Protein AF-W1YIR4-F1 (afdb_monomer_lite)

Secondary structure (DSSP, 8-state):
-HHHHTTS-SEEEEE-SSSS--HHHHHHHHHHHHHHTPEEEEE---S-TTTTT-S-----HHHHHHHHHHHHHH-

Foldseek 3Di:
DLLVVLLPAQEDADEQPQLDDDLVRRVVSVVSCVVSNHHYHHDFAHNCNPCSRPDDDPADPVRVVVSVVNSRVRD

Radius of gyration: 13.24 Å; chains: 1; bounding box: 31×22×31 Å

pLDDT: mean 97.51, std 3.89, range [73.5, 98.88]

Organism: NCBI:txid408170

Sequence (75 aa):
MDSEVLNHVTSANVACGWHAGDPLIMDATVRMCKEKGVAVGAHPGYPDLMGFGRRAMAVNPAEAKAYMIYQVGAL

InterPro domains:
  IPR005501 LamB/YcsF/PxpA-like [PF03746] (2-75)
  IPR005501 LamB/YcsF/PxpA-like [PTHR30292] (2-75)
  IPR011330 Glycoside hydrolase/deacetylase, beta/alpha-barrel [SSF88713] (2-75)

Structure (mmCIF, N/CA/C/O backbone):
data_AF-W1YIR4-F1
#
_entry.id   AF-W1YIR4-F1
#
loop_
_atom_site.group_PDB
_atom_site.id
_atom_site.type_symbol
_atom_site.label_atom_id
_atom_site.label_alt_id
_atom_site.label_comp_id
_atom_site.label_asym_id
_atom_site.label_entity_id
_atom_site.label_seq_id
_atom_site.pdbx_PDB_ins_code
_atom_site.Cartn_x
_atom_site.Cartn_y
_atom_site.Cartn_z
_atom_site.occupancy
_atom_site.B_iso_or_equiv
_atom_site.auth_seq_id
_atom_site.auth_comp_id
_atom_site.auth_asym_id
_atom_site.auth_atom_id
_atom_site.pdbx_PDB_model_num
ATOM 1 N N . MET A 1 1 ? -8.598 -13.370 10.236 1.00 73.50 1 MET A N 1
ATOM 2 C CA . MET A 1 1 ? -7.193 -13.124 10.612 1.00 73.50 1 MET A CA 1
ATOM 3 C C . MET A 1 1 ? -6.912 -11.622 10.634 1.00 73.50 1 MET A C 1
ATOM 5 O O . MET A 1 1 ? -6.689 -11.111 11.720 1.00 73.50 1 MET A O 1
ATOM 9 N N . ASP A 1 2 ? -7.060 -10.879 9.528 1.00 78.44 2 ASP A N 1
ATOM 10 C CA . ASP A 1 2 ? -6.863 -9.409 9.516 1.00 78.44 2 ASP A CA 1
ATOM 11 C C . ASP A 1 2 ? -7.749 -8.665 10.527 1.00 78.44 2 ASP A C 1
ATOM 13 O O . ASP A 1 2 ? -7.258 -7.906 11.357 1.00 78.44 2 ASP A O 1
ATOM 17 N N . SER A 1 3 ? -9.055 -8.943 10.522 1.00 86.75 3 SER A N 1
ATOM 18 C CA . SER A 1 3 ? -10.032 -8.298 11.411 1.00 86.75 3 SER A CA 1
ATOM 19 C C . SER A 1 3 ? -9.720 -8.440 12.907 1.00 86.75 3 SER A C 1
ATOM 21 O O . SER A 1 3 ? -10.094 -7.564 13.692 1.00 86.75 3 SER A O 1
ATOM 23 N N . GLU A 1 4 ? -9.051 -9.523 13.305 1.00 94.56 4 GLU A N 1
ATOM 24 C CA . GLU A 1 4 ? -8.646 -9.786 14.689 1.00 94.56 4 GLU A CA 1
ATOM 25 C C . GLU A 1 4 ? -7.395 -8.987 15.045 1.00 94.56 4 GLU A C 1
ATOM 27 O O . GLU A 1 4 ? -7.383 -8.292 16.058 1.00 94.56 4 GLU A O 1
ATOM 32 N N . VAL A 1 5 ? -6.378 -9.018 14.176 1.00 95.31 5 VAL A N 1
ATOM 33 C CA . VAL A 1 5 ? -5.125 -8.267 14.358 1.00 95.31 5 VAL A CA 1
ATOM 34 C C . VAL A 1 5 ? -5.393 -6.765 14.445 1.00 95.31 5 VAL A C 1
ATOM 36 O O . VAL A 1 5 ? -4.799 -6.085 15.282 1.00 95.31 5 VAL A O 1
ATOM 39 N N . LEU A 1 6 ? -6.340 -6.251 13.652 1.00 97.12 6 LEU A N 1
ATOM 40 C CA . LEU A 1 6 ? -6.724 -4.836 13.662 1.00 97.12 6 LEU A CA 1
ATOM 41 C C . LEU A 1 6 ? -7.266 -4.341 15.015 1.00 97.12 6 LEU A C 1
ATOM 43 O O . LEU A 1 6 ? -7.283 -3.138 15.240 1.00 97.12 6 LEU A O 1
ATOM 47 N N . ASN A 1 7 ? -7.673 -5.220 15.939 1.00 96.81 7 ASN A N 1
ATOM 48 C CA . ASN A 1 7 ? -8.063 -4.802 17.295 1.00 96.81 7 ASN A CA 1
ATOM 49 C C . ASN A 1 7 ? -6.869 -4.452 18.199 1.00 96.81 7 ASN A C 1
ATOM 51 O O . ASN A 1 7 ? -7.064 -3.943 19.301 1.00 96.81 7 ASN A O 1
ATOM 55 N N . HIS A 1 8 ? -5.647 -4.777 17.776 1.00 97.56 8 HIS A N 1
ATOM 56 C CA . HIS A 1 8 ? -4.450 -4.716 18.617 1.00 97.56 8 HIS A CA 1
ATOM 57 C C . HIS A 1 8 ? -3.361 -3.790 18.068 1.00 97.56 8 HIS A C 1
ATOM 59 O O . HIS A 1 8 ? -2.299 -3.671 18.678 1.00 97.56 8 HIS A O 1
ATOM 65 N N . VAL A 1 9 ? -3.601 -3.134 16.931 1.00 97.94 9 VAL A N 1
ATOM 66 C CA . VAL A 1 9 ? -2.634 -2.244 16.279 1.00 97.94 9 VAL A CA 1
ATOM 67 C C . VAL A 1 9 ? -3.213 -0.850 16.087 1.00 97.94 9 VAL A C 1
ATOM 69 O O . VAL A 1 9 ? -4.422 -0.662 16.032 1.00 97.94 9 VAL A O 1
ATOM 72 N N . THR A 1 10 ? -2.334 0.139 15.968 1.00 98.31 10 THR A N 1
ATOM 73 C CA . THR A 1 10 ? -2.707 1.535 15.695 1.00 98.31 10 THR A CA 1
ATOM 74 C C . THR A 1 10 ? -2.600 1.893 14.215 1.00 98.31 10 THR A C 1
ATOM 76 O O . THR A 1 10 ? -3.206 2.867 13.771 1.00 98.31 10 THR A O 1
ATOM 79 N N . SER A 1 11 ? -1.859 1.102 13.436 1.00 98.50 11 SER A N 1
ATOM 80 C CA . SER A 1 11 ? -1.697 1.265 11.994 1.00 98.50 11 SER A CA 1
ATOM 81 C C . SER A 1 11 ? -1.611 -0.081 11.271 1.00 98.50 11 SER A C 1
ATOM 83 O O . SER A 1 11 ? -1.207 -1.090 11.852 1.00 98.50 11 SER A O 1
ATOM 85 N N . ALA A 1 12 ? -1.983 -0.088 9.991 1.00 98.38 12 ALA A N 1
ATOM 86 C CA . ALA A 1 12 ? -1.909 -1.249 9.113 1.00 98.38 12 ALA A CA 1
ATOM 87 C C . ALA A 1 12 ? -1.309 -0.871 7.753 1.00 98.38 12 ALA A C 1
ATOM 89 O O . ALA A 1 12 ? -1.723 0.107 7.130 1.00 98.38 12 ALA A O 1
ATOM 90 N N . ASN A 1 13 ? -0.354 -1.679 7.287 1.00 98.50 13 ASN A N 1
ATOM 91 C CA . ASN A 1 13 ? 0.270 -1.534 5.974 1.00 98.50 13 ASN A CA 1
ATOM 92 C C . ASN A 1 13 ? -0.485 -2.420 4.970 1.00 98.50 13 ASN A C 1
ATOM 94 O O . ASN A 1 13 ? -0.370 -3.645 5.025 1.00 98.50 13 ASN A O 1
ATOM 98 N N . VAL A 1 14 ? -1.271 -1.818 4.078 1.00 98.56 14 VAL A N 1
ATOM 99 C CA . VAL A 1 14 ? -2.143 -2.527 3.128 1.00 98.56 14 VAL A CA 1
ATOM 100 C C . VAL A 1 14 ? -1.409 -2.745 1.806 1.00 98.56 14 VAL A C 1
ATOM 102 O O . VAL A 1 14 ? -0.875 -1.801 1.225 1.00 98.56 14 VAL A O 1
ATOM 105 N N . ALA A 1 15 ? -1.365 -3.990 1.329 1.00 98.62 15 ALA A N 1
ATOM 106 C CA . ALA A 1 15 ? -0.720 -4.335 0.063 1.00 98.62 15 ALA A CA 1
ATOM 107 C C . ALA A 1 15 ? -1.417 -3.673 -1.139 1.00 98.62 15 ALA A C 1
ATOM 109 O O . ALA A 1 15 ? -2.640 -3.598 -1.188 1.00 98.62 15 ALA A O 1
ATOM 110 N N . C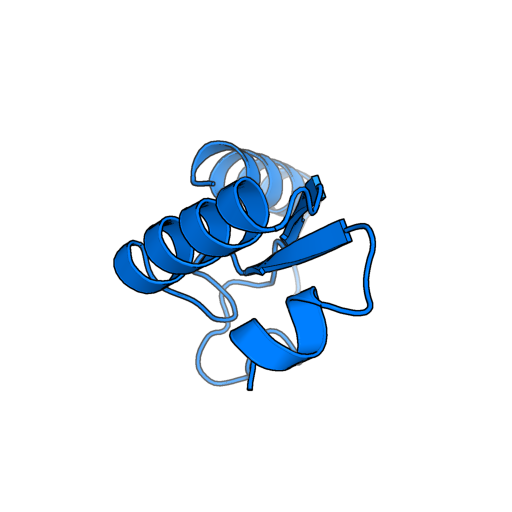YS A 1 16 ? -0.627 -3.226 -2.120 1.00 98.75 16 CYS A N 1
ATOM 111 C CA . CYS A 1 16 ? -1.088 -2.372 -3.223 1.00 98.75 16 CYS A CA 1
ATOM 112 C C . CYS A 1 16 ? -1.253 -3.108 -4.573 1.00 98.75 16 CYS A C 1
ATOM 114 O O . CYS A 1 16 ? -1.060 -2.515 -5.635 1.00 98.75 16 CYS A O 1
ATOM 116 N N . GLY A 1 17 ? -1.528 -4.414 -4.558 1.00 98.38 17 GLY A N 1
ATOM 117 C CA . GLY A 1 17 ? -1.871 -5.194 -5.755 1.00 98.38 17 GLY A CA 1
ATOM 118 C C . GLY A 1 17 ? -0.700 -5.781 -6.550 1.00 98.38 17 GLY A C 1
ATOM 119 O O . GLY A 1 17 ? -0.926 -6.477 -7.535 1.00 98.38 17 GLY A O 1
ATOM 120 N N . TRP A 1 18 ? 0.552 -5.503 -6.168 1.00 98.50 18 TRP A N 1
ATOM 121 C CA . TRP A 1 18 ? 1.732 -5.995 -6.899 1.00 98.50 18 TRP A CA 1
ATOM 122 C C . TRP A 1 18 ? 2.318 -7.268 -6.297 1.00 98.50 18 TRP A C 1
ATOM 124 O O . TRP A 1 18 ? 2.404 -8.292 -6.970 1.00 98.50 18 TRP A O 1
ATOM 134 N N . HIS A 1 19 ? 2.709 -7.218 -5.023 1.00 98.62 19 HIS A N 1
ATOM 135 C CA . HIS A 1 19 ? 3.216 -8.398 -4.318 1.00 98.62 19 HIS A CA 1
ATOM 136 C C . HIS A 1 19 ? 2.089 -9.236 -3.697 1.00 98.62 19 HIS A C 1
ATOM 138 O O . HIS A 1 19 ? 2.258 -10.432 -3.477 1.00 98.62 19 HIS A O 1
ATOM 144 N N . ALA A 1 20 ? 0.965 -8.586 -3.385 1.00 98.50 20 ALA A N 1
ATOM 145 C CA . ALA A 1 20 ? -0.225 -9.148 -2.764 1.00 98.50 20 ALA A CA 1
ATOM 146 C C . ALA A 1 20 ? -1.380 -8.137 -2.843 1.00 98.50 20 ALA A C 1
ATOM 148 O O . ALA A 1 20 ? -1.169 -6.965 -3.173 1.00 98.50 20 ALA A O 1
ATOM 149 N N . GLY A 1 21 ? -2.574 -8.583 -2.457 1.00 97.62 21 GLY A N 1
ATOM 150 C CA . GLY A 1 21 ? -3.791 -7.780 -2.500 1.00 97.62 21 GLY A CA 1
ATOM 151 C C . GLY A 1 21 ? -4.373 -7.671 -3.908 1.00 97.62 21 GLY A C 1
ATOM 152 O O . GLY A 1 21 ? -3.726 -7.978 -4.905 1.00 97.62 21 GLY A O 1
ATOM 153 N N . ASP A 1 22 ? -5.617 -7.229 -3.965 1.00 98.50 22 ASP A N 1
ATOM 154 C CA . ASP A 1 22 ? -6.336 -6.849 -5.175 1.00 98.50 22 ASP A CA 1
ATOM 155 C C . ASP A 1 22 ? -7.291 -5.694 -4.816 1.00 98.50 22 ASP A C 1
ATOM 157 O O . ASP A 1 22 ? -7.459 -5.408 -3.624 1.00 98.50 22 ASP A O 1
ATOM 161 N N . PRO A 1 23 ? -7.918 -5.012 -5.792 1.00 98.69 23 PRO A N 1
ATOM 162 C CA . PRO A 1 23 ? -8.758 -3.852 -5.501 1.00 98.69 23 PRO A CA 1
ATOM 163 C C . PRO A 1 23 ? -9.900 -4.121 -4.509 1.00 98.69 23 PRO A C 1
ATOM 165 O O . PRO A 1 23 ? -10.245 -3.236 -3.727 1.00 98.69 23 PRO A O 1
ATOM 168 N N . LEU A 1 24 ? -10.477 -5.329 -4.508 1.00 98.62 24 LEU A N 1
ATOM 169 C CA . LEU A 1 24 ? -11.574 -5.683 -3.606 1.00 98.62 24 LEU A CA 1
ATOM 170 C C . LEU A 1 24 ? -11.059 -5.921 -2.185 1.00 98.62 24 LEU A C 1
ATOM 172 O O . LEU A 1 24 ? -11.662 -5.444 -1.225 1.00 98.62 24 LEU A O 1
ATOM 176 N N . ILE A 1 25 ? -9.926 -6.614 -2.047 1.00 98.00 25 ILE A N 1
ATOM 177 C CA . ILE A 1 25 ? -9.265 -6.809 -0.751 1.00 98.00 25 ILE A CA 1
ATOM 178 C C . ILE A 1 25 ? -8.810 -5.464 -0.178 1.00 98.00 25 ILE A C 1
ATOM 180 O O . ILE A 1 25 ? -9.017 -5.204 1.004 1.00 98.00 25 ILE A O 1
ATOM 184 N N . MET A 1 26 ? -8.225 -4.593 -1.003 1.00 98.62 26 MET A N 1
ATOM 185 C CA . MET A 1 26 ? -7.769 -3.264 -0.589 1.00 98.62 26 MET A CA 1
ATOM 186 C C . MET A 1 26 ? -8.923 -2.423 -0.021 1.00 98.62 26 MET A C 1
ATOM 188 O O . MET A 1 26 ? -8.811 -1.945 1.109 1.00 98.62 26 MET A O 1
ATOM 192 N N . ASP A 1 27 ? -10.046 -2.297 -0.743 1.00 98.69 27 ASP A N 1
ATOM 193 C CA . ASP A 1 27 ? -11.227 -1.552 -0.269 1.00 98.69 27 ASP A CA 1
ATOM 194 C C . ASP A 1 27 ? -11.796 -2.156 1.025 1.00 98.69 27 ASP A C 1
ATOM 196 O O . ASP A 1 27 ? -12.042 -1.432 1.994 1.00 98.69 27 ASP A O 1
ATOM 200 N N . ALA A 1 28 ? -11.934 -3.485 1.091 1.00 98.25 28 ALA A N 1
ATOM 201 C CA . ALA A 1 28 ? -12.424 -4.165 2.287 1.00 98.25 28 ALA A CA 1
ATOM 202 C C . ALA A 1 28 ? -11.520 -3.915 3.507 1.00 98.25 28 ALA A C 1
ATOM 204 O O . ALA A 1 28 ? -12.013 -3.603 4.595 1.00 98.25 28 ALA A O 1
ATOM 205 N N . THR A 1 29 ? -10.199 -3.991 3.336 1.00 98.38 29 THR A N 1
ATOM 206 C CA . THR A 1 29 ? -9.239 -3.760 4.420 1.00 98.38 29 THR A CA 1
ATOM 207 C C . THR A 1 29 ? -9.244 -2.308 4.883 1.00 98.38 29 THR A C 1
ATOM 209 O O . THR A 1 29 ? -9.270 -2.056 6.087 1.00 98.38 29 THR A O 1
ATOM 212 N N . VAL A 1 30 ? -9.313 -1.340 3.963 1.00 98.50 30 VAL A N 1
ATOM 213 C CA . VAL A 1 30 ? -9.427 0.085 4.312 1.00 98.50 30 VAL A CA 1
ATOM 214 C C . VAL A 1 30 ? -10.711 0.367 5.097 1.00 98.50 30 VAL A C 1
ATOM 216 O O . VAL A 1 30 ? -10.670 1.085 6.101 1.00 98.50 30 VAL A O 1
ATOM 219 N N . ARG A 1 31 ? -11.846 -0.226 4.703 1.00 98.44 31 ARG A N 1
ATOM 220 C CA . ARG A 1 31 ? -13.111 -0.107 5.451 1.00 98.44 31 ARG A CA 1
ATOM 221 C C . ARG A 1 31 ? -12.989 -0.661 6.866 1.00 98.44 31 ARG A C 1
ATOM 223 O O . ARG A 1 31 ? -13.358 0.036 7.809 1.00 98.44 31 ARG A O 1
ATOM 230 N N . MET A 1 32 ? -12.404 -1.849 7.029 1.00 98.19 32 MET A N 1
ATOM 231 C CA . MET A 1 32 ? -12.173 -2.436 8.353 1.00 98.19 32 MET A CA 1
ATOM 232 C C . MET A 1 32 ? -11.260 -1.562 9.223 1.00 98.19 32 MET A C 1
ATOM 234 O O . MET A 1 32 ? -11.545 -1.366 10.405 1.00 98.19 32 MET A O 1
ATOM 238 N N . CYS A 1 33 ? -10.183 -1.006 8.656 1.00 98.44 33 CYS A N 1
ATOM 239 C CA . CYS A 1 33 ? -9.307 -0.077 9.372 1.00 98.44 33 CYS A CA 1
ATOM 240 C C . CYS A 1 33 ? -10.077 1.163 9.840 1.00 98.44 33 CYS A C 1
ATOM 242 O O . CYS A 1 33 ? -9.972 1.546 11.006 1.00 98.44 33 CYS A O 1
ATOM 244 N N . LYS A 1 34 ? -10.907 1.748 8.966 1.00 98.44 34 LYS A N 1
ATOM 245 C CA . LYS A 1 34 ? -11.751 2.904 9.296 1.00 98.44 34 LYS A CA 1
ATOM 246 C C . LYS A 1 34 ? -12.719 2.602 10.439 1.00 98.44 34 LYS A C 1
ATOM 248 O O . LYS A 1 34 ? -12.825 3.404 11.362 1.00 98.44 34 LYS A O 1
ATOM 253 N N . GLU A 1 35 ? -13.408 1.465 10.392 1.00 98.12 35 GLU A N 1
ATOM 254 C CA . GLU A 1 35 ? -14.351 1.044 11.437 1.00 98.12 35 GLU A CA 1
ATOM 255 C C . GLU A 1 35 ? -13.675 0.869 12.802 1.00 98.12 35 GLU A C 1
ATOM 257 O O . GLU A 1 35 ? -14.276 1.160 13.834 1.00 98.12 35 GLU A O 1
ATOM 262 N N . LYS A 1 36 ? -12.413 0.430 12.808 1.00 97.75 36 LYS A N 1
ATOM 263 C CA . LYS A 1 36 ? -11.635 0.155 14.025 1.00 97.75 36 LYS A CA 1
ATOM 264 C C . LYS A 1 36 ? -10.748 1.318 14.474 1.00 97.75 36 LYS A C 1
ATOM 266 O O . LYS A 1 36 ? -10.056 1.191 15.479 1.00 97.75 36 LYS A O 1
ATOM 271 N N . GLY A 1 37 ? -10.750 2.443 13.755 1.00 98.06 37 GLY A N 1
ATOM 272 C CA . GLY A 1 37 ? -9.893 3.592 14.063 1.00 98.06 37 GLY A CA 1
ATOM 273 C C . GLY A 1 37 ? -8.395 3.331 13.852 1.00 98.06 37 GLY A C 1
ATOM 274 O O . GLY A 1 37 ? -7.567 3.981 14.487 1.00 98.06 37 GLY A O 1
ATOM 275 N N . VAL A 1 38 ? -8.042 2.388 12.976 1.00 98.69 38 VAL A N 1
ATOM 276 C CA . VAL A 1 38 ? -6.656 2.043 12.631 1.00 98.69 38 VAL A CA 1
ATOM 277 C C . VAL A 1 38 ? -6.190 2.907 11.459 1.00 98.69 38 VAL A C 1
ATOM 279 O O . V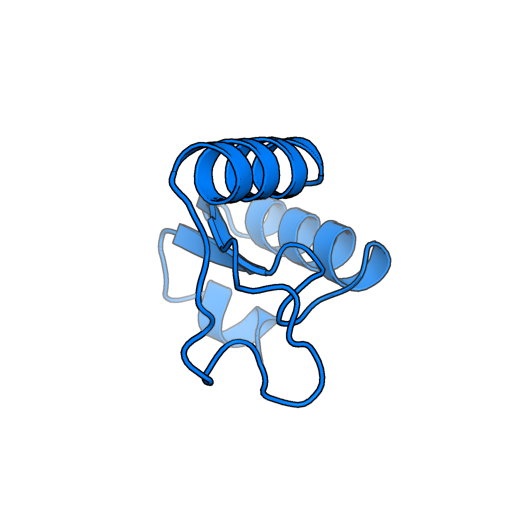AL A 1 38 ? -6.881 3.019 10.445 1.00 98.69 38 VAL A O 1
ATOM 282 N N . ALA A 1 39 ? -5.002 3.507 11.568 1.00 98.75 39 ALA A N 1
ATOM 283 C CA . ALA A 1 39 ? -4.416 4.291 10.485 1.00 98.75 39 ALA A CA 1
ATOM 284 C C . ALA A 1 39 ? -4.006 3.398 9.298 1.00 98.75 39 ALA A C 1
ATOM 286 O O . ALA A 1 39 ? -3.407 2.339 9.481 1.00 98.75 39 ALA A O 1
ATOM 287 N N . VAL A 1 40 ? -4.288 3.844 8.074 1.00 98.69 40 VAL A N 1
ATOM 288 C CA . VAL A 1 40 ? -3.927 3.123 6.844 1.00 98.69 40 VAL A CA 1
ATOM 289 C C . VAL A 1 40 ? -2.602 3.650 6.300 1.00 98.69 40 VAL A C 1
ATOM 291 O O . VAL A 1 40 ? -2.430 4.857 6.137 1.00 98.69 40 VAL A O 1
ATOM 294 N N . GLY A 1 41 ? -1.680 2.740 5.995 1.00 98.69 41 GLY A N 1
ATOM 295 C CA . GLY A 1 41 ? -0.463 3.006 5.235 1.00 98.69 41 GLY A CA 1
ATOM 296 C C . GLY A 1 41 ? -0.389 2.119 3.995 1.00 98.69 41 GLY A C 1
ATOM 297 O O . GLY A 1 41 ? -0.838 0.974 4.016 1.00 98.69 41 GLY A O 1
ATOM 298 N N . ALA A 1 42 ? 0.201 2.629 2.916 1.00 98.62 42 ALA A N 1
ATOM 299 C CA . ALA A 1 42 ? 0.500 1.816 1.743 1.00 98.62 42 ALA A CA 1
ATOM 300 C C . ALA A 1 42 ? 1.638 0.831 2.037 1.00 98.62 42 ALA A C 1
ATOM 302 O O . ALA A 1 42 ? 2.636 1.189 2.668 1.00 98.62 42 ALA A O 1
ATOM 303 N N . HIS A 1 43 ? 1.530 -0.385 1.502 1.00 98.75 43 HIS A N 1
ATOM 304 C CA . HIS A 1 43 ? 2.606 -1.371 1.471 1.00 98.75 43 HIS A CA 1
ATOM 305 C C . HIS A 1 43 ? 2.987 -1.722 0.025 1.00 98.75 43 HIS A C 1
ATOM 307 O O . HIS A 1 43 ? 2.608 -2.784 -0.487 1.00 98.75 43 HIS A O 1
ATOM 313 N N . PRO A 1 44 ? 3.722 -0.833 -0.669 1.00 98.69 44 PRO A N 1
ATOM 314 C CA . PRO A 1 44 ? 4.197 -1.117 -2.011 1.00 98.69 44 PRO A CA 1
ATOM 315 C C . PRO A 1 44 ? 5.172 -2.296 -2.007 1.00 98.69 44 PRO A C 1
ATOM 317 O O . PRO A 1 44 ? 5.986 -2.442 -1.096 1.00 98.69 44 PRO A O 1
ATOM 320 N N . GLY A 1 45 ? 5.129 -3.111 -3.055 1.00 98.12 45 GLY A N 1
ATOM 321 C CA . GLY A 1 45 ? 6.074 -4.203 -3.267 1.00 98.12 45 GLY A CA 1
ATOM 322 C C . GLY A 1 45 ? 6.605 -4.238 -4.693 1.00 98.12 45 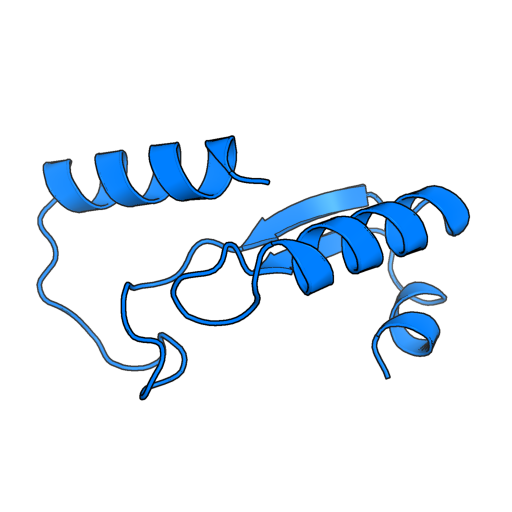GLY A C 1
ATOM 323 O O .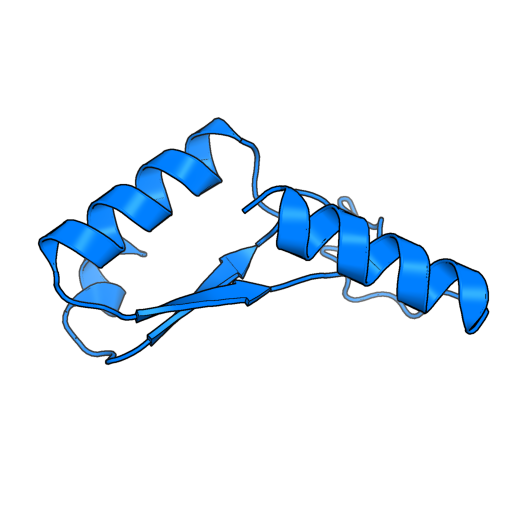 GLY A 1 45 ? 6.191 -3.460 -5.555 1.00 98.12 45 GLY A O 1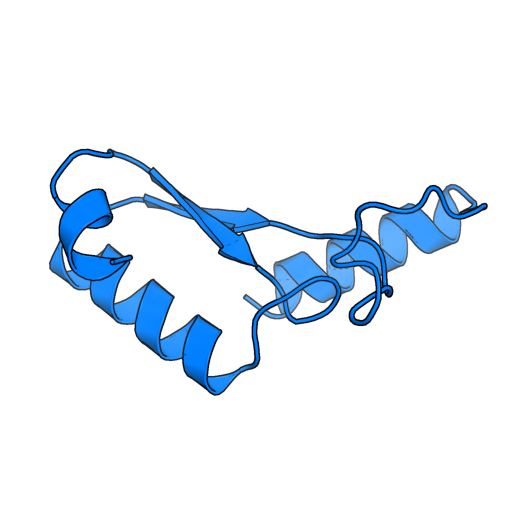
ATOM 324 N N . TYR A 1 46 ? 7.531 -5.160 -4.944 1.00 98.56 46 TYR A N 1
ATOM 325 C CA . TYR A 1 46 ? 7.939 -5.488 -6.307 1.00 98.56 46 TYR A CA 1
ATOM 326 C C . TYR A 1 46 ? 6.766 -6.080 -7.108 1.00 98.56 46 TYR A C 1
ATOM 328 O O . TYR A 1 46 ? 5.884 -6.696 -6.500 1.00 98.56 46 TYR A O 1
ATOM 336 N N . PRO A 1 47 ? 6.754 -5.930 -8.451 1.00 98.12 47 PRO A N 1
ATOM 337 C CA . PRO A 1 47 ? 5.761 -6.543 -9.339 1.00 98.12 47 PRO A CA 1
ATOM 338 C C . PRO A 1 47 ? 6.022 -8.047 -9.462 1.00 98.12 47 PRO A C 1
ATOM 340 O O . PRO A 1 47 ? 6.363 -8.570 -10.520 1.00 98.12 47 PRO A O 1
ATOM 343 N N . ASP A 1 48 ? 5.916 -8.740 -8.338 1.00 98.50 48 ASP A N 1
ATOM 344 C CA . ASP A 1 48 ? 6.256 -10.141 -8.188 1.00 98.50 48 ASP A CA 1
ATOM 345 C C . ASP A 1 48 ? 5.203 -10.844 -7.334 1.00 98.50 48 ASP A C 1
ATOM 347 O O . ASP A 1 48 ? 5.439 -11.205 -6.182 1.00 98.50 48 ASP A O 1
ATOM 351 N N . LEU A 1 49 ? 4.022 -11.045 -7.912 1.00 98.12 49 LEU A N 1
ATOM 352 C CA . LEU A 1 49 ? 2.928 -11.723 -7.224 1.00 98.12 49 LEU A CA 1
ATOM 353 C C . LEU A 1 49 ? 3.289 -13.176 -6.879 1.00 98.12 49 LEU A C 1
ATOM 355 O O . LEU A 1 49 ? 3.068 -13.628 -5.759 1.00 98.12 49 LEU A O 1
ATOM 359 N N . MET A 1 50 ? 3.905 -13.904 -7.819 1.00 98.44 50 MET A N 1
ATOM 360 C CA . MET A 1 50 ? 4.274 -15.313 -7.623 1.00 98.44 50 MET A CA 1
ATOM 361 C C . MET A 1 50 ? 5.308 -15.512 -6.510 1.00 98.44 50 MET A C 1
ATOM 363 O O . MET A 1 50 ? 5.253 -16.505 -5.791 1.00 98.44 50 MET A O 1
ATOM 367 N N . GLY A 1 51 ? 6.266 -14.593 -6.379 1.00 98.44 51 GLY A N 1
ATOM 368 C CA . GLY A 1 51 ? 7.259 -14.603 -5.307 1.00 98.44 51 GLY A CA 1
ATOM 369 C C . GLY A 1 51 ? 6.844 -13.797 -4.078 1.00 98.44 51 GLY A C 1
ATOM 370 O O . GLY A 1 51 ? 7.668 -13.610 -3.181 1.00 98.44 51 GLY A O 1
ATOM 371 N N . PHE A 1 52 ? 5.603 -13.301 -4.030 1.00 98.44 52 PHE A N 1
ATOM 372 C CA . PHE A 1 52 ? 5.071 -12.467 -2.951 1.00 98.44 52 PHE A CA 1
ATOM 373 C C . PHE A 1 52 ? 5.931 -11.220 -2.661 1.00 98.44 52 PHE A C 1
ATOM 375 O O . PHE A 1 52 ? 6.087 -10.794 -1.517 1.00 98.44 52 PHE A O 1
ATOM 382 N N . GLY A 1 53 ? 6.577 -10.666 -3.691 1.00 98.00 53 GLY A N 1
ATOM 383 C CA . GLY A 1 53 ? 7.500 -9.535 -3.573 1.00 98.00 53 GLY A CA 1
ATOM 384 C C . GLY A 1 53 ? 8.783 -9.838 -2.796 1.00 98.00 53 GLY A C 1
ATOM 385 O O . GLY A 1 53 ? 9.494 -8.909 -2.422 1.00 98.00 53 GLY A O 1
ATOM 386 N N . ARG A 1 54 ? 9.089 -11.115 -2.523 1.00 98.50 54 ARG A N 1
ATOM 387 C CA . ARG A 1 54 ? 10.237 -11.529 -1.694 1.00 98.50 54 ARG A CA 1
ATOM 388 C C . ARG A 1 54 ? 11.494 -11.852 -2.494 1.00 98.50 54 ARG A C 1
ATOM 390 O O . ARG A 1 54 ? 12.518 -12.186 -1.902 1.00 98.50 54 ARG A O 1
ATOM 397 N N . ARG A 1 55 ? 11.438 -11.772 -3.823 1.00 98.31 55 ARG A N 1
ATOM 398 C CA . ARG A 1 55 ? 12.609 -11.940 -4.687 1.00 98.31 55 ARG A CA 1
ATOM 399 C C . ARG A 1 55 ? 13.196 -10.575 -5.007 1.00 98.31 55 ARG A C 1
ATOM 401 O O . ARG A 1 55 ? 12.470 -9.643 -5.345 1.00 98.31 55 ARG A O 1
ATOM 408 N N . ALA A 1 56 ? 14.516 -10.462 -4.908 1.00 96.81 56 ALA A N 1
ATOM 409 C CA . ALA A 1 56 ? 15.205 -9.264 -5.360 1.00 96.81 56 ALA A CA 1
ATOM 410 C C . ALA A 1 56 ? 15.006 -9.099 -6.873 1.00 96.81 56 ALA A C 1
ATOM 412 O O . ALA A 1 56 ? 15.173 -10.052 -7.635 1.00 96.81 56 ALA A O 1
ATOM 413 N N . MET A 1 57 ? 14.675 -7.883 -7.298 1.00 97.62 57 MET A N 1
ATOM 414 C CA . MET A 1 57 ? 14.559 -7.510 -8.703 1.00 97.62 57 MET A CA 1
ATOM 415 C C . MET A 1 57 ? 15.531 -6.371 -8.990 1.00 97.62 57 MET A C 1
ATOM 417 O O . MET A 1 57 ? 15.659 -5.441 -8.195 1.00 97.62 57 MET A O 1
ATOM 421 N N . ALA A 1 58 ? 16.219 -6.440 -10.127 1.00 97.88 58 ALA A N 1
ATOM 422 C CA . ALA A 1 58 ? 16.999 -5.314 -10.614 1.00 97.88 58 ALA A CA 1
ATOM 423 C C . ALA A 1 58 ? 16.024 -4.220 -11.073 1.00 97.88 58 ALA A C 1
ATOM 425 O O . ALA A 1 58 ? 15.403 -4.349 -12.123 1.00 97.88 58 ALA A O 1
ATOM 426 N N . VAL A 1 59 ? 15.863 -3.184 -10.249 1.00 97.88 59 VAL A N 1
ATOM 427 C CA . VAL A 1 59 ? 14.978 -2.040 -10.495 1.00 97.88 59 VAL A CA 1
ATOM 428 C C . VAL A 1 59 ? 15.815 -0.776 -10.420 1.00 97.88 59 VAL A C 1
ATOM 430 O O . VAL A 1 59 ? 16.536 -0.555 -9.444 1.00 97.88 59 VAL A O 1
ATOM 433 N N . ASN A 1 60 ? 15.746 0.056 -11.452 1.00 98.44 60 ASN A N 1
ATOM 434 C CA . ASN A 1 60 ? 16.466 1.322 -11.462 1.00 98.44 60 ASN A CA 1
ATOM 435 C C . ASN A 1 60 ? 15.696 2.415 -10.680 1.00 98.44 60 ASN A C 1
ATOM 437 O O . ASN A 1 60 ? 14.499 2.274 -10.421 1.00 98.44 60 ASN A O 1
ATOM 441 N N . PRO A 1 61 ? 16.337 3.537 -10.302 1.00 98.62 61 PRO A N 1
ATOM 442 C CA . PRO A 1 61 ? 15.681 4.570 -9.495 1.00 98.62 61 PRO A CA 1
ATOM 443 C C . PRO A 1 61 ? 14.425 5.197 -10.124 1.00 98.62 61 PRO A C 1
ATOM 445 O O . PRO A 1 61 ? 13.504 5.576 -9.398 1.00 98.62 61 PRO A O 1
ATOM 448 N N . ALA A 1 62 ? 14.363 5.315 -11.455 1.00 98.75 62 ALA A N 1
ATOM 449 C CA . ALA A 1 62 ? 13.201 5.876 -12.143 1.00 98.75 62 ALA A CA 1
ATOM 450 C C . ALA A 1 62 ? 12.004 4.913 -12.099 1.00 98.75 62 ALA A C 1
ATOM 452 O O . ALA A 1 62 ? 10.885 5.341 -11.811 1.00 98.75 62 ALA A O 1
ATOM 453 N N . GLU A 1 63 ? 12.252 3.618 -12.302 1.00 98.62 63 GLU A N 1
ATOM 454 C CA . GLU A 1 63 ? 11.252 2.560 -12.128 1.00 98.62 63 GLU A CA 1
ATOM 455 C C . GLU A 1 63 ? 10.765 2.505 -10.682 1.00 98.62 63 GLU A C 1
ATOM 457 O O . GLU A 1 63 ? 9.565 2.573 -10.446 1.00 98.62 63 GLU A O 1
ATOM 462 N N . ALA A 1 64 ? 11.678 2.481 -9.704 1.00 98.44 64 ALA A N 1
ATOM 463 C CA . ALA A 1 64 ? 11.318 2.450 -8.289 1.00 98.44 64 ALA A CA 1
ATOM 464 C C . ALA A 1 64 ? 10.406 3.628 -7.916 1.00 98.44 64 ALA A C 1
ATOM 466 O O . ALA A 1 64 ? 9.376 3.436 -7.271 1.00 98.44 64 ALA A O 1
ATOM 467 N N . LYS A 1 65 ? 10.728 4.843 -8.382 1.00 98.75 65 LYS A N 1
ATOM 468 C CA . LYS A 1 65 ? 9.874 6.021 -8.188 1.00 98.75 65 LYS A CA 1
ATOM 469 C C . LYS A 1 65 ? 8.489 5.828 -8.811 1.00 98.75 65 LYS A C 1
ATOM 471 O O . LYS A 1 65 ? 7.491 6.094 -8.146 1.00 98.75 65 LYS A O 1
ATOM 476 N N . ALA A 1 66 ? 8.417 5.378 -10.063 1.00 98.81 66 ALA A N 1
ATOM 477 C CA . ALA A 1 66 ? 7.145 5.154 -10.746 1.00 98.81 66 ALA A CA 1
ATOM 478 C C . ALA A 1 66 ? 6.297 4.078 -10.044 1.00 98.81 66 ALA A C 1
ATOM 480 O O . ALA A 1 66 ? 5.101 4.277 -9.838 1.00 98.81 66 ALA A O 1
ATOM 481 N N . TYR A 1 67 ? 6.923 2.982 -9.609 1.00 98.69 67 TYR A N 1
ATOM 482 C CA . TYR A 1 67 ? 6.271 1.876 -8.905 1.00 98.69 67 TYR A CA 1
ATOM 483 C C . TYR A 1 67 ? 5.686 2.326 -7.568 1.00 98.69 67 TYR A C 1
ATOM 485 O O . TYR A 1 67 ? 4.574 1.927 -7.224 1.00 98.69 67 TYR A O 1
ATOM 493 N N . MET A 1 68 ? 6.410 3.176 -6.833 1.00 98.62 68 MET A N 1
ATOM 494 C CA . MET A 1 68 ? 5.924 3.755 -5.582 1.00 98.62 68 MET A CA 1
ATOM 495 C C . MET A 1 68 ? 4.734 4.681 -5.824 1.00 98.62 68 MET A C 1
ATOM 497 O O . MET A 1 68 ? 3.707 4.516 -5.179 1.00 98.62 68 MET A O 1
ATOM 501 N N . ILE A 1 69 ? 4.839 5.620 -6.774 1.00 98.75 69 ILE A N 1
ATOM 502 C CA . ILE A 1 69 ? 3.753 6.568 -7.080 1.00 98.75 69 ILE A CA 1
ATOM 503 C C . ILE A 1 69 ? 2.480 5.822 -7.485 1.00 98.75 69 ILE A C 1
ATOM 505 O O . ILE A 1 69 ? 1.405 6.148 -6.991 1.00 98.75 69 ILE A O 1
ATOM 509 N N . TYR A 1 70 ? 2.601 4.810 -8.348 1.00 98.88 70 TYR A N 1
ATOM 510 C CA . TYR A 1 70 ? 1.460 4.014 -8.790 1.00 98.88 70 TYR A CA 1
ATOM 511 C C . TYR A 1 70 ? 0.772 3.309 -7.616 1.00 98.88 70 TYR A C 1
ATOM 513 O O . TYR A 1 70 ? -0.431 3.444 -7.432 1.00 98.88 70 TYR A O 1
ATOM 521 N N . GLN A 1 71 ? 1.538 2.583 -6.798 1.00 98.81 71 GLN A N 1
ATOM 522 C CA . GLN A 1 71 ? 0.989 1.789 -5.697 1.00 98.81 71 GLN A CA 1
ATOM 523 C C . GLN A 1 71 ? 0.419 2.652 -4.567 1.00 98.81 71 GLN A C 1
ATOM 525 O O . GLN A 1 71 ? -0.608 2.299 -3.999 1.00 98.81 71 GLN A O 1
ATOM 530 N N . VAL A 1 72 ? 1.051 3.792 -4.271 1.00 98.69 72 VAL A N 1
ATOM 531 C CA . VAL A 1 72 ? 0.538 4.762 -3.293 1.00 98.69 72 VAL A CA 1
ATOM 532 C C . VAL A 1 72 ? -0.711 5.468 -3.817 1.00 98.69 72 VAL A C 1
A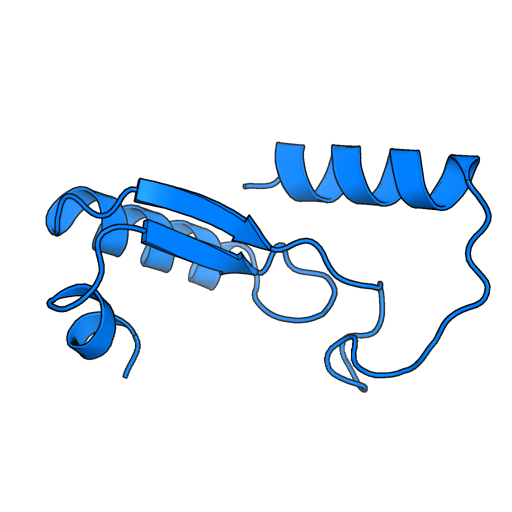TOM 534 O O . VAL A 1 72 ? -1.598 5.746 -3.031 1.00 98.69 72 VAL A O 1
ATOM 537 N N . GLY A 1 73 ? -0.800 5.755 -5.119 1.00 98.50 73 GLY A N 1
ATOM 538 C CA . GLY A 1 73 ? -1.993 6.370 -5.708 1.00 98.50 73 GLY A CA 1
ATOM 539 C C . GLY A 1 73 ? -3.166 5.405 -5.909 1.00 98.50 73 GLY A C 1
ATOM 540 O O . GLY A 1 73 ? -4.295 5.857 -6.072 1.00 98.50 73 GLY A O 1
ATOM 541 N N . ALA A 1 74 ? -2.905 4.096 -5.937 1.00 98.62 74 ALA A N 1
ATOM 542 C CA . ALA A 1 74 ? -3.931 3.069 -6.089 1.00 98.62 74 ALA A CA 1
ATOM 543 C C . ALA A 1 74 ? -4.681 2.748 -4.784 1.00 98.62 74 ALA A C 1
ATOM 545 O O . ALA A 1 74 ? -5.790 2.218 -4.858 1.00 98.62 74 ALA A O 1
ATOM 546 N N . LEU A 1 75 ? -4.070 3.016 -3.624 1.00 97.88 75 LEU A N 1
ATOM 547 C CA . LEU A 1 75 ? -4.654 2.811 -2.295 1.00 97.88 75 LEU A CA 1
ATOM 548 C C . LEU A 1 75 ? -5.230 4.122 -1.746 1.00 97.88 75 LEU A C 1
ATOM 550 O O . LEU A 1 75 ? -6.343 4.067 -1.180 1.00 97.88 75 LEU A O 1
#